Protein AF-A0A0Q5ZTZ6-F1 (afdb_monomer)

pLDDT: mean 79.62, std 10.55, range [40.75, 92.12]

Mean predicted aligned error: 10.25 Å

Foldseek 3Di:
DDPPPDDDDPVPPPDPDDDDPDDPVNVLVVVVVCLQAVCVVVVVCVVVVDDDQDADPVRHGDDPVVVRVVVNVVSVVCVVPPPPDPPVVSVD

Structure (mmCIF, N/CA/C/O backbone):
data_AF-A0A0Q5ZTZ6-F1
#
_entry.id   AF-A0A0Q5ZTZ6-F1
#
loop_
_atom_site.group_PDB
_atom_site.id
_atom_site.type_symbol
_atom_site.label_atom_id
_atom_site.label_alt_id
_atom_site.label_comp_id
_atom_site.label_asym_id
_atom_site.label_entity_id
_atom_site.label_seq_id
_atom_site.pdbx_PDB_ins_code
_atom_site.Cartn_x
_atom_site.Cartn_y
_atom_site.Cartn_z
_atom_site.occupancy
_atom_site.B_iso_or_equiv
_atom_site.auth_seq_id
_atom_site.auth_comp_id
_atom_site.auth_asym_id
_atom_site.auth_atom_id
_atom_site.pdbx_PDB_model_num
ATOM 1 N N . MET A 1 1 ? 34.659 16.375 -26.986 1.00 40.75 1 MET A N 1
ATOM 2 C CA . MET A 1 1 ? 33.298 16.955 -26.980 1.00 40.75 1 MET A CA 1
ATOM 3 C C . MET A 1 1 ? 32.397 15.972 -26.247 1.00 40.75 1 MET A C 1
ATOM 5 O O . MET A 1 1 ? 32.312 14.837 -26.691 1.00 40.75 1 MET A O 1
ATOM 9 N N . ASN A 1 2 ? 31.838 16.354 -25.092 1.00 48.53 2 ASN A N 1
ATOM 10 C CA . ASN A 1 2 ? 30.963 15.490 -24.285 1.00 48.53 2 ASN A CA 1
ATOM 11 C C . ASN A 1 2 ? 29.617 15.305 -24.996 1.00 48.53 2 ASN A C 1
ATOM 13 O O . ASN A 1 2 ? 28.903 16.279 -25.214 1.00 48.53 2 ASN A O 1
ATOM 17 N N . THR A 1 3 ? 29.275 14.068 -25.348 1.00 56.44 3 THR A N 1
ATOM 18 C CA . THR A 1 3 ? 28.022 13.690 -26.028 1.00 56.44 3 THR A CA 1
ATOM 19 C C . THR A 1 3 ? 26.908 13.268 -25.062 1.00 56.44 3 THR A C 1
ATOM 21 O O . THR A 1 3 ? 25.905 12.704 -25.488 1.00 56.44 3 THR A O 1
ATOM 24 N N . ASP A 1 4 ? 27.047 13.539 -23.762 1.00 59.91 4 ASP A N 1
ATOM 25 C CA . ASP A 1 4 ? 26.152 12.988 -22.730 1.00 59.91 4 ASP A CA 1
ATOM 26 C C . ASP A 1 4 ? 24.817 13.732 -22.552 1.00 59.91 4 ASP A C 1
ATOM 28 O O . ASP A 1 4 ? 23.984 13.342 -21.734 1.00 59.91 4 ASP A O 1
ATOM 32 N N . THR A 1 5 ? 24.550 14.767 -23.348 1.00 65.50 5 THR A N 1
ATOM 33 C CA . THR A 1 5 ? 23.290 15.530 -23.332 1.00 65.50 5 THR A CA 1
ATOM 34 C C . THR A 1 5 ? 22.355 15.163 -24.489 1.00 65.50 5 THR A C 1
ATOM 36 O O . THR A 1 5 ? 21.715 16.021 -25.092 1.00 65.50 5 THR A O 1
ATOM 39 N N . ALA A 1 6 ? 22.225 13.873 -24.809 1.00 69.69 6 ALA A N 1
ATOM 40 C CA . ALA A 1 6 ? 21.180 13.412 -25.722 1.00 69.69 6 ALA A CA 1
ATOM 41 C C . ALA A 1 6 ? 19.804 13.422 -25.024 1.00 69.69 6 ALA A C 1
ATOM 43 O O . ALA A 1 6 ? 19.606 12.763 -23.999 1.00 69.69 6 ALA A O 1
ATOM 44 N N . PHE A 1 7 ? 18.835 14.154 -25.585 1.00 72.81 7 PHE A N 1
ATOM 45 C CA . PHE A 1 7 ? 17.446 14.160 -25.117 1.00 72.81 7 PHE A CA 1
ATOM 46 C C . PHE A 1 7 ? 16.848 12.746 -25.194 1.00 72.81 7 PHE A C 1
ATOM 48 O O . PHE A 1 7 ? 16.757 12.157 -26.271 1.00 72.81 7 PHE A O 1
ATOM 55 N N . LYS A 1 8 ? 16.417 12.198 -24.052 1.00 68.88 8 LYS A N 1
ATOM 56 C CA . LYS A 1 8 ? 15.700 10.917 -23.986 1.00 68.88 8 LYS A CA 1
ATOM 57 C C . LYS A 1 8 ? 14.196 11.169 -24.052 1.00 68.88 8 LYS A C 1
ATOM 59 O O . LYS A 1 8 ? 13.639 11.872 -23.213 1.00 68.88 8 LYS A O 1
ATOM 64 N N . SER A 1 9 ? 13.548 10.587 -25.058 1.00 65.94 9 SER A N 1
ATOM 65 C CA . SER A 1 9 ? 12.113 10.724 -25.310 1.00 65.94 9 SER A CA 1
ATOM 66 C C . SER A 1 9 ? 11.267 10.202 -24.143 1.00 65.94 9 SER A C 1
ATOM 68 O O . SER A 1 9 ? 11.499 9.112 -23.623 1.00 65.94 9 SER A O 1
ATOM 70 N N . PHE A 1 10 ? 10.198 10.925 -23.791 1.00 61.31 10 PHE A N 1
ATOM 71 C CA . PHE A 1 10 ? 9.208 10.492 -22.791 1.00 61.31 10 PHE A CA 1
ATOM 72 C C . PHE A 1 10 ? 8.455 9.206 -23.173 1.00 61.31 10 PHE A C 1
ATOM 74 O O . PHE A 1 10 ? 7.753 8.637 -22.332 1.00 61.31 10 PHE A O 1
ATOM 81 N N . LYS A 1 11 ? 8.572 8.760 -24.432 1.00 62.38 11 LYS A N 1
ATOM 82 C CA . LYS A 1 11 ? 7.978 7.511 -24.927 1.00 62.38 11 LYS A CA 1
ATOM 83 C C . LYS A 1 11 ? 8.732 6.270 -24.431 1.00 62.38 11 LYS A C 1
ATOM 85 O O . LYS A 1 11 ? 8.113 5.221 -24.290 1.00 62.38 11 LYS A O 1
ATOM 90 N N . ASP A 1 12 ? 9.999 6.412 -24.036 1.00 58.94 12 ASP A N 1
ATOM 91 C CA . ASP A 1 12 ? 10.856 5.319 -23.555 1.00 58.94 12 ASP A CA 1
ATOM 92 C C . ASP A 1 12 ? 10.820 5.169 -22.026 1.00 58.94 12 ASP A C 1
ATOM 94 O O . ASP A 1 12 ? 11.841 4.963 -21.363 1.00 58.94 12 ASP A O 1
ATOM 98 N N . LYS A 1 13 ? 9.633 5.281 -21.415 1.00 62.06 13 LYS A N 1
ATOM 99 C CA . LYS A 1 13 ? 9.483 4.980 -19.984 1.00 62.06 13 LYS A CA 1
ATOM 100 C C . LYS A 1 13 ? 9.657 3.475 -19.774 1.00 62.06 13 LYS A C 1
ATOM 102 O O . LYS A 1 13 ? 8.688 2.722 -19.865 1.00 62.06 13 LYS A O 1
ATOM 107 N N . LYS A 1 14 ? 10.880 3.042 -19.444 1.00 65.69 14 LYS A N 1
ATOM 108 C CA . LYS A 1 14 ? 11.146 1.719 -18.860 1.00 65.69 14 LYS A CA 1
ATOM 109 C C . LYS A 1 14 ? 10.343 1.611 -17.564 1.00 65.69 14 LYS A C 1
ATOM 111 O O . LYS A 1 14 ? 10.718 2.172 -16.538 1.00 65.69 14 LYS A O 1
ATOM 116 N N . ARG A 1 15 ? 9.182 0.964 -17.630 1.00 63.12 15 ARG A N 1
ATOM 117 C CA . ARG A 1 15 ? 8.372 0.685 -16.444 1.00 63.12 15 ARG A CA 1
ATOM 118 C C . ARG A 1 15 ? 9.054 -0.429 -15.666 1.00 63.12 15 ARG A C 1
ATOM 120 O O . ARG A 1 15 ? 9.488 -1.406 -16.265 1.00 63.12 15 ARG A O 1
ATOM 127 N N . PHE A 1 16 ? 9.128 -0.280 -14.347 1.00 64.88 16 PHE A N 1
ATOM 128 C CA . PHE A 1 16 ? 9.680 -1.325 -13.486 1.00 64.88 16 PHE A CA 1
ATOM 129 C C . PHE A 1 16 ? 8.830 -2.605 -13.544 1.00 64.88 16 PHE A C 1
ATOM 131 O O . PHE A 1 16 ? 9.362 -3.704 -13.620 1.00 64.88 16 PHE A O 1
ATOM 138 N N . A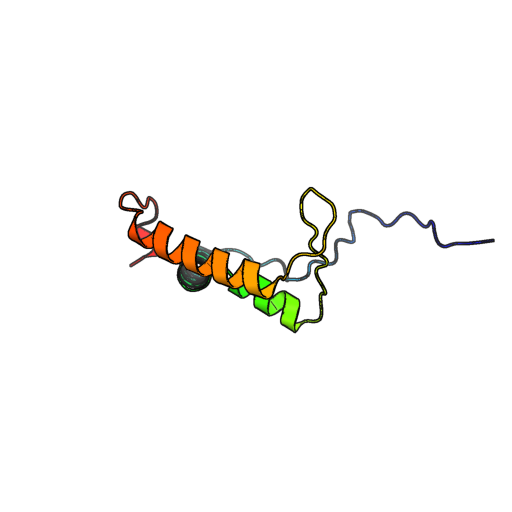SN A 1 17 ? 7.505 -2.444 -13.603 1.00 65.50 17 ASN A N 1
ATOM 139 C CA . ASN A 1 17 ? 6.557 -3.536 -13.797 1.00 65.50 17 ASN A CA 1
ATOM 140 C C . ASN A 1 17 ? 5.875 -3.429 -15.164 1.00 65.50 17 ASN A C 1
ATOM 142 O O . ASN A 1 17 ? 5.613 -2.326 -15.657 1.00 65.50 17 ASN A O 1
ATOM 146 N N . ALA A 1 18 ? 5.528 -4.580 -15.744 1.00 75.50 18 ALA A N 1
ATOM 147 C CA . ALA A 1 18 ? 4.675 -4.640 -16.922 1.00 75.50 18 ALA A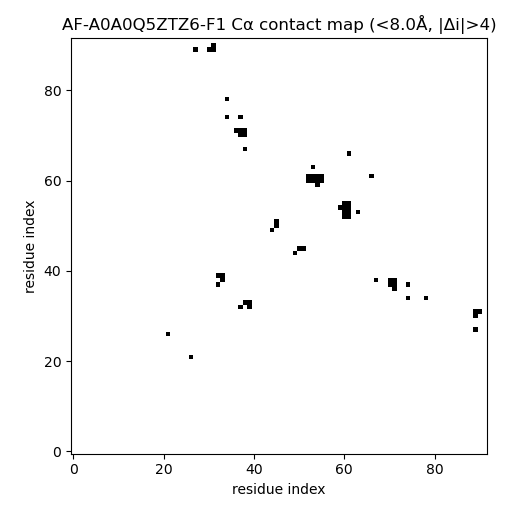 CA 1
ATOM 148 C C . ALA A 1 18 ? 3.320 -3.965 -16.650 1.00 75.50 18 ALA A C 1
ATOM 150 O O . ALA A 1 18 ? 2.810 -3.969 -15.528 1.00 75.50 18 ALA A O 1
ATOM 151 N N . LEU A 1 19 ? 2.727 -3.389 -17.696 1.00 75.38 19 LEU A N 1
ATOM 152 C CA . LEU A 1 19 ? 1.334 -2.960 -17.658 1.00 75.38 19 LEU A CA 1
ATOM 153 C C . LEU A 1 19 ? 0.453 -4.181 -17.411 1.00 75.38 19 LEU A C 1
ATOM 155 O O . LEU A 1 19 ? 0.407 -5.092 -18.233 1.00 75.38 19 LEU A O 1
ATOM 159 N N . ILE A 1 20 ? -0.242 -4.194 -16.280 1.00 75.81 20 ILE A N 1
ATOM 160 C CA . ILE A 1 20 ? -1.174 -5.264 -15.949 1.00 75.81 20 ILE A CA 1
ATOM 161 C C . ILE A 1 20 ? -2.569 -4.775 -16.320 1.00 75.81 20 ILE A C 1
ATOM 163 O O . ILE A 1 20 ? -3.004 -3.731 -15.834 1.00 75.81 20 ILE A O 1
ATOM 167 N N . VAL A 1 21 ? -3.276 -5.527 -17.166 1.00 83.50 21 VAL A N 1
ATOM 168 C CA . VAL A 1 21 ? -4.713 -5.310 -17.367 1.00 83.50 21 VAL A CA 1
ATOM 169 C C . VAL A 1 21 ? -5.409 -5.648 -16.052 1.00 83.50 21 VAL A C 1
ATOM 171 O O . VAL A 1 21 ? -5.386 -6.803 -15.600 1.00 83.50 21 VAL A O 1
ATOM 174 N N . LEU A 1 22 ? -5.955 -4.612 -15.419 1.00 83.81 22 LEU A N 1
ATOM 175 C CA . LEU A 1 22 ? -6.588 -4.683 -14.113 1.00 83.81 22 LEU A CA 1
ATOM 176 C C . LEU A 1 22 ? -8.034 -5.153 -14.287 1.00 83.81 22 LEU A C 1
ATOM 178 O O . LEU A 1 22 ? -8.846 -4.468 -14.899 1.00 83.81 22 LEU A O 1
ATOM 182 N N . ASP A 1 23 ? -8.341 -6.324 -13.746 1.00 90.19 23 ASP A N 1
ATOM 183 C CA . ASP A 1 23 ? -9.714 -6.786 -13.558 1.00 90.19 23 ASP A CA 1
ATOM 184 C C . ASP A 1 23 ? -10.077 -6.712 -12.069 1.00 90.19 23 ASP A C 1
ATOM 186 O O . ASP A 1 23 ? -9.213 -6.516 -11.2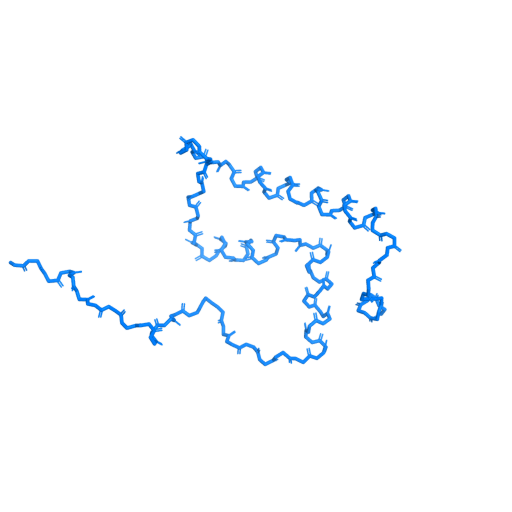05 1.00 90.19 23 ASP A O 1
ATOM 190 N N . HIS A 1 24 ? -11.363 -6.880 -11.759 1.00 89.44 24 HIS A N 1
ATOM 191 C CA . HIS A 1 24 ? -11.862 -6.796 -10.387 1.00 89.44 24 HIS A CA 1
ATOM 192 C C . HIS A 1 24 ? -11.145 -7.772 -9.434 1.00 89.44 24 HIS A C 1
ATOM 194 O O . HIS A 1 24 ? -10.793 -7.413 -8.311 1.00 89.44 24 HIS A O 1
ATOM 200 N N . LYS A 1 25 ? -10.849 -8.996 -9.891 1.00 90.12 25 LYS A N 1
ATOM 201 C CA . LYS A 1 25 ? -10.193 -10.029 -9.075 1.00 90.12 25 LYS A CA 1
ATOM 202 C C . LYS A 1 25 ? -8.749 -9.650 -8.739 1.00 90.12 25 LYS A C 1
ATOM 204 O O . LYS A 1 25 ? -8.324 -9.787 -7.590 1.00 90.12 25 LYS A O 1
ATOM 209 N N . LYS A 1 26 ? -7.993 -9.156 -9.721 1.00 90.56 26 LYS A N 1
ATOM 210 C CA . LYS A 1 26 ? -6.621 -8.666 -9.531 1.00 90.56 26 LYS A CA 1
ATOM 211 C C . LYS A 1 26 ? -6.592 -7.443 -8.628 1.00 90.56 26 LYS A C 1
ATOM 213 O O . LYS A 1 26 ? -5.722 -7.367 -7.763 1.00 90.56 26 LYS A O 1
ATOM 218 N N . PHE A 1 27 ? -7.543 -6.525 -8.796 1.00 90.12 27 PHE A N 1
ATOM 219 C CA . PHE A 1 27 ? -7.650 -5.349 -7.942 1.00 90.12 27 PHE A CA 1
ATOM 220 C C . PHE A 1 27 ? -7.931 -5.732 -6.489 1.00 90.12 27 PHE A C 1
ATOM 222 O O . PHE A 1 27 ? -7.184 -5.328 -5.602 1.00 90.12 27 PHE A O 1
ATOM 229 N N . LYS A 1 28 ? -8.921 -6.598 -6.250 1.00 92.12 28 LYS A N 1
ATOM 230 C CA . LYS A 1 28 ? -9.240 -7.117 -4.915 1.00 92.12 28 LYS A CA 1
ATOM 231 C C . LYS A 1 28 ? -8.034 -7.768 -4.244 1.00 92.12 28 LYS A C 1
ATOM 233 O O . LYS A 1 28 ? -7.729 -7.481 -3.090 1.00 92.12 28 LYS A O 1
ATOM 238 N N . LYS A 1 29 ? -7.288 -8.593 -4.984 1.00 89.94 29 LYS A N 1
ATOM 239 C CA . LYS A 1 29 ? -6.049 -9.192 -4.476 1.00 89.94 29 LYS A CA 1
ATOM 240 C C . LYS A 1 29 ? -5.010 -8.131 -4.110 1.00 89.94 29 LYS A C 1
ATOM 242 O O . LYS A 1 29 ? -4.419 -8.221 -3.040 1.00 89.94 29 LYS A O 1
ATOM 247 N N . ALA A 1 30 ? -4.784 -7.143 -4.975 1.00 88.00 30 ALA A N 1
ATOM 248 C CA . ALA A 1 30 ? -3.838 -6.061 -4.708 1.00 88.00 30 ALA A CA 1
ATOM 249 C C . ALA A 1 30 ? -4.252 -5.222 -3.486 1.00 88.00 30 ALA A C 1
ATOM 251 O O . ALA A 1 30 ? -3.396 -4.846 -2.689 1.00 88.00 30 ALA A O 1
ATOM 252 N N . TYR A 1 31 ? -5.554 -4.986 -3.311 1.00 89.81 31 TYR A N 1
ATOM 253 C CA . TYR A 1 31 ? -6.119 -4.289 -2.160 1.00 89.81 31 TYR A CA 1
ATOM 254 C C . TYR A 1 31 ? -5.858 -5.043 -0.851 1.00 89.81 31 TYR A C 1
ATOM 256 O O . TYR A 1 31 ? -5.323 -4.468 0.095 1.00 89.81 31 TYR A O 1
ATOM 264 N N . LEU A 1 32 ? -6.171 -6.341 -0.808 1.00 90.00 32 LEU A N 1
ATOM 265 C CA . LEU A 1 32 ? -5.928 -7.182 0.368 1.00 90.00 32 LEU A CA 1
ATOM 266 C C . LEU A 1 32 ? -4.432 -7.317 0.674 1.00 90.00 32 LEU A C 1
ATOM 268 O O . LEU A 1 32 ? -4.026 -7.172 1.825 1.00 90.00 32 LEU A O 1
ATOM 272 N N . ASP A 1 33 ? -3.613 -7.522 -0.362 1.00 88.88 33 ASP A N 1
ATOM 273 C CA . ASP A 1 33 ? -2.154 -7.575 -0.252 1.00 88.88 33 ASP A CA 1
ATOM 274 C C . ASP A 1 33 ? -1.595 -6.276 0.356 1.00 88.88 33 ASP A C 1
ATOM 276 O O . ASP A 1 33 ? -0.744 -6.332 1.239 1.00 88.88 33 ASP A O 1
ATOM 280 N N . TYR A 1 34 ? -2.088 -5.113 -0.082 1.00 88.25 34 TYR A N 1
ATOM 281 C CA . TYR A 1 34 ? -1.679 -3.810 0.448 1.00 88.25 34 TYR A CA 1
ATOM 282 C C . TYR A 1 34 ? -2.175 -3.570 1.877 1.00 88.25 34 TYR A C 1
ATOM 284 O O . TYR A 1 34 ? -1.453 -3.018 2.707 1.00 88.25 34 TYR A O 1
ATOM 292 N N . ARG A 1 35 ? -3.409 -3.991 2.180 1.00 87.19 35 ARG A N 1
ATOM 293 C CA . ARG A 1 35 ? -3.993 -3.857 3.518 1.00 87.19 35 ARG A CA 1
ATOM 294 C C . ARG A 1 35 ? -3.244 -4.705 4.549 1.00 87.19 35 ARG A C 1
ATOM 296 O O . ARG A 1 35 ? -3.130 -4.272 5.694 1.00 87.19 35 ARG A O 1
ATOM 303 N N . ALA A 1 36 ? -2.747 -5.873 4.141 1.00 87.12 36 ALA A N 1
ATOM 304 C CA . ALA A 1 36 ? -1.905 -6.742 4.957 1.00 87.12 36 ALA A CA 1
ATOM 305 C C . ALA A 1 36 ? -0.456 -6.234 5.047 1.00 87.12 36 ALA A C 1
ATOM 307 O O . ALA A 1 36 ? 0.131 -6.257 6.125 1.00 87.12 36 ALA A O 1
ATOM 308 N N . ASP A 1 37 ? 0.107 -5.761 3.931 1.00 86.19 37 ASP A N 1
ATOM 309 C CA . ASP A 1 37 ? 1.484 -5.280 3.843 1.00 86.19 37 ASP A CA 1
ATOM 310 C C . ASP A 1 37 ? 1.595 -4.006 2.977 1.00 86.19 37 ASP A C 1
ATOM 312 O O . ASP A 1 37 ? 1.740 -4.085 1.748 1.00 86.19 37 ASP A O 1
ATOM 316 N N . PRO A 1 38 ? 1.632 -2.812 3.596 1.00 84.50 38 PRO A N 1
ATOM 317 C CA . PRO A 1 38 ? 1.740 -1.553 2.861 1.00 84.50 38 PRO A CA 1
ATOM 318 C C . PRO A 1 38 ? 3.110 -1.354 2.195 1.00 84.50 38 PRO A C 1
ATOM 320 O O . PRO A 1 38 ? 3.263 -0.458 1.361 1.00 84.50 38 PRO A O 1
ATOM 323 N N . ASN A 1 39 ? 4.115 -2.160 2.557 1.00 85.94 39 ASN A N 1
ATOM 324 C CA . ASN A 1 39 ? 5.489 -2.057 2.071 1.00 85.94 39 ASN A CA 1
ATOM 325 C C . ASN A 1 39 ? 5.838 -3.129 1.029 1.00 85.94 39 ASN A C 1
ATOM 327 O O . ASN A 1 39 ? 6.972 -3.138 0.549 1.00 85.94 39 ASN A O 1
ATOM 331 N N . LYS A 1 40 ? 4.898 -4.002 0.639 1.00 85.19 40 LYS A N 1
ATOM 332 C CA . LYS A 1 40 ? 5.137 -5.133 -0.276 1.00 85.19 40 LYS A CA 1
ATOM 333 C C . LYS A 1 40 ? 5.849 -4.720 -1.565 1.00 85.19 40 LYS A C 1
ATOM 335 O O . LYS A 1 40 ? 6.885 -5.282 -1.915 1.00 85.19 40 LYS A O 1
ATOM 340 N N . GLY A 1 41 ? 5.323 -3.698 -2.243 1.00 80.50 41 GLY A N 1
ATOM 341 C CA . GLY A 1 41 ? 5.909 -3.180 -3.483 1.00 80.50 41 GLY A CA 1
ATOM 342 C C . GLY A 1 41 ? 7.278 -2.537 -3.261 1.00 80.50 41 GLY A C 1
ATOM 343 O O . GLY A 1 41 ? 8.215 -2.782 -4.017 1.00 80.50 41 GLY A O 1
ATOM 344 N N . THR A 1 42 ? 7.428 -1.774 -2.177 1.00 80.69 42 THR A N 1
ATOM 345 C CA . THR A 1 42 ? 8.703 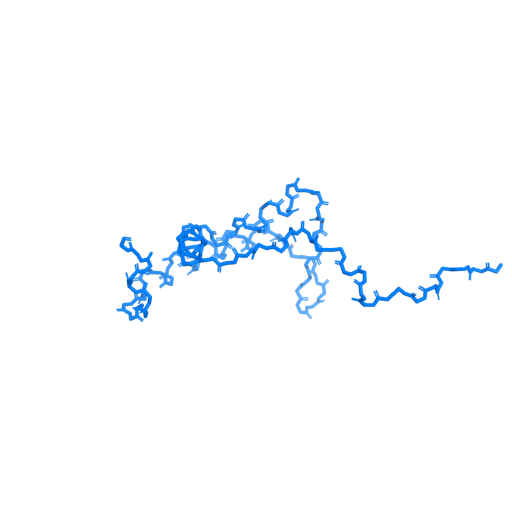-1.138 -1.830 1.00 80.69 42 THR A CA 1
ATOM 346 C C . THR A 1 42 ? 9.778 -2.180 -1.517 1.00 80.69 42 THR A C 1
ATOM 348 O O . THR A 1 42 ? 10.909 -2.042 -1.974 1.00 80.69 42 THR A O 1
ATOM 351 N N . ARG A 1 43 ? 9.434 -3.262 -0.806 1.00 83.06 43 ARG A N 1
ATOM 352 C CA . ARG A 1 43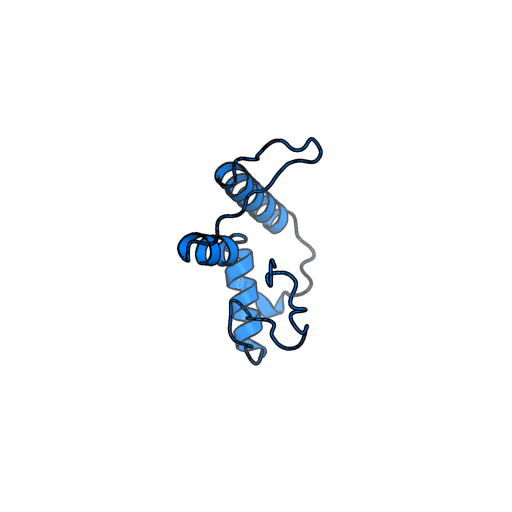 ? 10.339 -4.391 -0.545 1.00 83.06 43 ARG A CA 1
ATOM 353 C C . ARG A 1 43 ? 10.774 -5.089 -1.829 1.00 83.06 43 ARG A C 1
ATOM 355 O O . ARG A 1 43 ? 11.964 -5.328 -1.993 1.00 83.06 43 ARG A O 1
ATOM 362 N N . GLN A 1 44 ? 9.847 -5.366 -2.749 1.00 83.50 44 GLN A N 1
ATOM 363 C CA . GLN A 1 44 ? 10.175 -5.967 -4.050 1.00 83.50 44 GLN A CA 1
ATOM 364 C C . GLN A 1 44 ? 11.148 -5.099 -4.856 1.00 83.50 44 GLN A C 1
ATOM 366 O O . GLN A 1 44 ? 12.116 -5.601 -5.422 1.00 83.50 44 GLN A O 1
ATOM 371 N N . MET A 1 45 ? 10.928 -3.787 -4.860 1.00 78.19 45 MET A N 1
ATOM 372 C CA . MET A 1 45 ? 11.802 -2.839 -5.542 1.00 78.19 45 MET A CA 1
ATOM 373 C C . MET A 1 45 ? 13.194 -2.761 -4.890 1.00 78.19 45 MET A C 1
ATOM 375 O O . MET A 1 45 ? 14.197 -2.798 -5.599 1.00 78.19 45 MET A O 1
ATOM 379 N N . MET A 1 46 ? 13.292 -2.739 -3.556 1.00 78.88 46 MET A N 1
ATOM 380 C CA . MET A 1 46 ? 14.597 -2.794 -2.877 1.00 78.88 46 MET A CA 1
ATOM 381 C C . MET A 1 46 ? 15.325 -4.118 -3.142 1.00 78.88 46 MET A C 1
ATOM 383 O O . MET A 1 46 ? 16.525 -4.110 -3.398 1.00 78.88 46 MET A O 1
ATOM 387 N N . ALA A 1 47 ? 14.602 -5.242 -3.152 1.00 80.44 47 ALA A N 1
ATOM 388 C CA . ALA A 1 47 ? 15.164 -6.557 -3.464 1.00 80.44 47 ALA A CA 1
ATOM 389 C C . ALA A 1 47 ? 15.720 -6.644 -4.897 1.00 80.44 47 ALA A C 1
ATOM 391 O O . ALA A 1 47 ? 16.667 -7.383 -5.139 1.00 80.44 47 ALA A O 1
ATOM 392 N N . SER A 1 48 ? 15.187 -5.856 -5.837 1.00 79.62 48 SER A N 1
ATOM 393 C CA . SER A 1 48 ? 15.739 -5.735 -7.196 1.00 79.62 48 SER A CA 1
ATOM 394 C C . SER A 1 48 ? 16.986 -4.843 -7.312 1.00 79.62 48 SER A C 1
ATOM 396 O O . SER A 1 48 ? 17.484 -4.636 -8.416 1.00 79.62 48 SER A O 1
ATOM 398 N N . GLY A 1 49 ? 17.495 -4.299 -6.199 1.00 68.75 49 GLY A N 1
ATOM 399 C CA . GLY A 1 49 ? 18.711 -3.479 -6.171 1.00 68.75 49 GLY A CA 1
ATOM 400 C C . GLY A 1 49 ? 18.497 -1.988 -6.452 1.00 68.75 49 GLY A C 1
ATOM 401 O O . GLY A 1 49 ? 19.469 -1.257 -6.638 1.00 68.75 49 GLY A O 1
ATOM 402 N N . VAL A 1 50 ? 17.251 -1.501 -6.469 1.00 70.12 50 VAL A N 1
ATOM 403 C CA . VAL A 1 50 ? 16.965 -0.065 -6.617 1.00 70.12 50 VAL A CA 1
ATOM 404 C C . VAL A 1 50 ? 17.216 0.637 -5.279 1.00 70.12 50 VAL A C 1
ATOM 406 O O . VAL A 1 50 ? 16.425 0.522 -4.342 1.00 70.12 50 VAL A O 1
ATOM 409 N N . ILE A 1 51 ? 18.325 1.374 -5.186 1.00 61.53 51 ILE A N 1
ATOM 410 C CA . ILE A 1 51 ? 18.711 2.116 -3.980 1.00 61.53 51 ILE A CA 1
ATOM 411 C C . ILE A 1 51 ? 17.965 3.455 -3.941 1.00 61.53 51 ILE A C 1
ATOM 413 O O . ILE A 1 51 ? 18.240 4.357 -4.731 1.00 61.53 51 ILE A O 1
ATOM 417 N N . TYR A 1 52 ? 17.044 3.604 -2.988 1.00 66.12 52 TYR A N 1
ATOM 418 C CA . TYR A 1 52 ? 16.417 4.888 -2.673 1.00 66.12 52 TYR A CA 1
ATOM 419 C C . TYR A 1 52 ? 17.293 5.671 -1.691 1.00 66.12 52 TYR A C 1
ATOM 421 O O . TYR A 1 52 ? 17.463 5.263 -0.544 1.00 66.12 52 TYR A O 1
ATOM 429 N N . ARG A 1 53 ? 17.817 6.826 -2.118 1.00 69.00 53 ARG A N 1
ATOM 430 C CA . ARG A 1 53 ? 18.304 7.857 -1.191 1.00 69.00 53 ARG A CA 1
ATOM 431 C C . ARG A 1 53 ? 17.135 8.776 -0.870 1.00 69.00 53 ARG A C 1
ATOM 433 O O . ARG A 1 53 ? 16.805 9.652 -1.662 1.00 69.00 53 ARG A O 1
ATOM 440 N N . VAL A 1 54 ? 16.479 8.527 0.259 1.00 76.06 54 VAL A N 1
ATOM 441 C CA . VAL A 1 54 ? 15.444 9.423 0.780 1.00 76.06 54 VAL A CA 1
ATOM 442 C C . VAL A 1 54 ? 16.107 10.393 1.740 1.00 76.06 54 VAL A C 1
ATOM 444 O O . VAL A 1 54 ? 16.789 9.972 2.675 1.00 76.06 54 VAL A O 1
ATOM 447 N N . THR A 1 55 ? 15.909 11.680 1.491 1.00 81.44 55 THR A N 1
ATOM 448 C CA . THR A 1 55 ? 16.318 12.754 2.390 1.00 81.44 55 THR A CA 1
ATOM 449 C C . THR A 1 55 ? 15.093 13.372 3.045 1.00 81.44 55 THR A C 1
ATOM 451 O O . THR A 1 55 ? 14.016 13.418 2.445 1.00 81.44 55 THR A O 1
ATOM 454 N N . ASP A 1 56 ? 15.245 13.837 4.278 1.00 80.06 56 ASP A N 1
ATOM 455 C CA . ASP A 1 56 ? 14.231 14.655 4.935 1.00 80.06 56 ASP A CA 1
ATOM 456 C C . ASP A 1 56 ? 14.173 16.073 4.329 1.00 80.06 56 ASP A C 1
ATOM 458 O O . ASP A 1 56 ? 14.923 16.416 3.411 1.00 80.06 56 ASP A O 1
ATOM 462 N N . ALA A 1 57 ? 13.264 16.911 4.838 1.00 83.12 57 ALA A N 1
ATOM 463 C CA . ALA A 1 57 ? 13.113 18.299 4.393 1.00 83.12 57 ALA A CA 1
ATOM 464 C C . ALA A 1 57 ? 14.367 19.166 4.634 1.00 83.12 57 ALA A C 1
ATOM 466 O O . ALA A 1 57 ? 14.490 20.240 4.053 1.00 83.12 57 ALA A O 1
ATOM 467 N N . SER A 1 58 ? 15.291 18.702 5.477 1.00 85.44 58 SER A N 1
ATOM 468 C CA . SER A 1 58 ? 16.559 19.356 5.798 1.00 85.44 58 SER A CA 1
ATOM 469 C C . SER A 1 58 ? 17.735 18.800 4.983 1.00 85.44 58 SER A C 1
ATOM 471 O O . SER A 1 58 ? 18.851 19.292 5.122 1.00 85.44 58 SER A O 1
ATOM 473 N N . GLY A 1 59 ? 17.501 17.805 4.120 1.00 80.50 59 GLY A N 1
ATOM 474 C CA . GLY A 1 59 ? 18.523 17.179 3.282 1.00 80.50 59 GLY A CA 1
ATOM 475 C C . GLY A 1 59 ? 19.289 16.034 3.951 1.00 80.50 59 GLY A C 1
ATOM 476 O O . GLY A 1 59 ? 20.201 15.484 3.331 1.00 80.50 59 GLY A O 1
ATOM 477 N N . ASN A 1 60 ? 18.931 15.627 5.173 1.00 85.06 60 ASN A N 1
ATOM 478 C CA . ASN A 1 60 ? 19.609 14.526 5.855 1.00 85.06 60 ASN A CA 1
ATOM 479 C C . ASN A 1 60 ? 19.096 13.172 5.350 1.00 85.06 60 ASN A C 1
ATOM 481 O O . ASN A 1 60 ? 17.888 13.008 5.155 1.00 85.06 60 ASN A O 1
ATOM 485 N N . PRO A 1 61 ? 19.979 12.176 5.168 1.00 81.12 61 PRO A N 1
ATOM 486 C CA . PRO A 1 61 ? 19.572 10.834 4.782 1.00 81.12 61 PRO A CA 1
ATOM 487 C C . PRO A 1 61 ? 18.717 10.195 5.879 1.00 81.12 61 PRO A C 1
ATOM 489 O O . PRO A 1 61 ? 19.065 10.225 7.060 1.00 81.12 61 PRO A O 1
ATOM 492 N N . VAL A 1 62 ? 17.606 9.584 5.478 1.00 81.12 62 VAL A N 1
ATOM 493 C CA . VAL A 1 62 ? 16.670 8.936 6.401 1.00 81.12 62 VAL A CA 1
ATOM 494 C C . VAL A 1 62 ? 16.837 7.421 6.343 1.00 81.12 62 VAL A C 1
ATOM 496 O O . VAL A 1 62 ? 16.991 6.842 5.267 1.00 81.12 62 VAL A O 1
ATOM 499 N N . ASP A 1 63 ? 16.776 6.761 7.502 1.00 84.12 63 ASP A N 1
ATOM 500 C CA . ASP A 1 63 ? 16.777 5.300 7.569 1.00 84.12 63 ASP A CA 1
ATOM 501 C C . ASP A 1 63 ? 15.466 4.728 7.005 1.00 84.12 63 ASP A C 1
ATOM 503 O O . ASP A 1 63 ? 14.393 4.804 7.615 1.00 84.12 63 ASP A O 1
ATOM 507 N N . MET A 1 64 ? 15.574 4.112 5.829 1.00 80.62 64 MET A N 1
ATOM 508 C CA . MET A 1 64 ? 14.462 3.470 5.135 1.00 80.62 64 MET A CA 1
ATOM 509 C C . MET A 1 64 ? 13.831 2.332 5.940 1.00 80.62 64 MET A C 1
ATOM 511 O O . MET A 1 64 ? 12.614 2.147 5.868 1.00 80.62 64 MET A O 1
ATOM 515 N N . ASN A 1 65 ? 14.609 1.603 6.748 1.00 82.19 65 ASN A N 1
ATOM 516 C CA . ASN A 1 65 ? 14.071 0.524 7.577 1.00 82.19 65 ASN A CA 1
ATOM 517 C C . ASN A 1 65 ? 13.137 1.074 8.655 1.00 82.19 65 ASN A C 1
ATOM 519 O O . ASN A 1 65 ? 12.070 0.506 8.907 1.00 82.19 65 ASN A O 1
ATOM 523 N N . LYS A 1 66 ? 13.510 2.205 9.260 1.00 85.19 66 LYS A N 1
ATOM 524 C CA . LYS A 1 66 ? 12.670 2.909 10.229 1.00 85.19 66 LYS A CA 1
ATOM 525 C C . LYS A 1 66 ? 11.382 3.417 9.579 1.00 85.19 66 LYS A C 1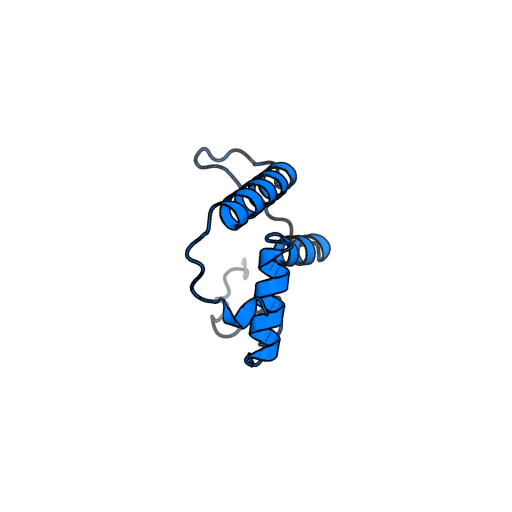
ATOM 527 O O . LYS A 1 66 ? 10.303 3.143 10.097 1.00 85.19 66 LYS A O 1
ATOM 532 N N . ILE A 1 67 ? 11.477 4.052 8.406 1.00 85.75 67 ILE A N 1
ATOM 533 C CA . ILE A 1 67 ? 10.302 4.527 7.653 1.00 85.75 67 ILE A CA 1
ATOM 534 C C . ILE A 1 67 ? 9.333 3.378 7.356 1.00 85.75 67 ILE A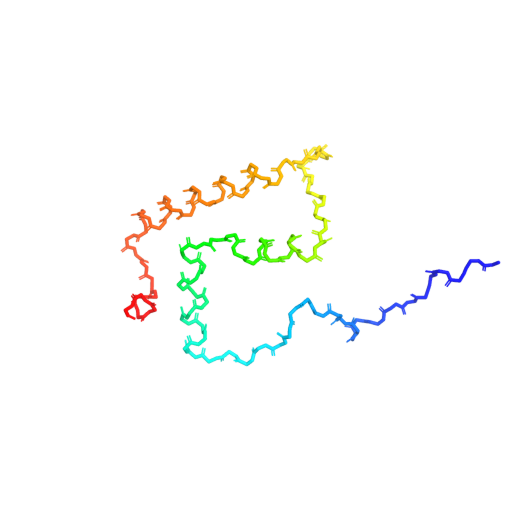 C 1
ATOM 536 O O . ILE A 1 67 ? 8.123 3.527 7.535 1.00 85.75 67 ILE A O 1
ATOM 540 N N . MET A 1 68 ? 9.846 2.228 6.911 1.00 85.06 68 MET A N 1
ATOM 541 C CA . MET A 1 68 ? 9.013 1.065 6.608 1.00 85.06 68 MET A CA 1
ATOM 542 C C . MET A 1 68 ? 8.258 0.562 7.835 1.00 85.06 68 MET A C 1
ATOM 544 O O . MET A 1 68 ? 7.043 0.373 7.759 1.00 85.06 68 MET A O 1
ATOM 548 N N . LYS A 1 69 ? 8.951 0.399 8.967 1.00 87.00 69 LYS A N 1
ATOM 549 C CA . LYS A 1 69 ? 8.332 -0.040 10.226 1.00 87.00 69 LYS A CA 1
ATOM 550 C C . LYS A 1 69 ? 7.271 0.945 10.714 1.00 87.00 69 LYS A C 1
ATOM 552 O O . LYS A 1 69 ? 6.173 0.534 11.086 1.00 87.00 69 LYS A O 1
ATOM 557 N N . ASP A 1 70 ? 7.565 2.242 10.662 1.00 88.94 70 ASP A N 1
ATOM 558 C CA . ASP A 1 70 ? 6.622 3.281 11.082 1.00 88.94 70 ASP A CA 1
ATOM 559 C C . ASP A 1 70 ? 5.379 3.305 10.188 1.00 88.94 70 ASP A C 1
ATOM 561 O O . ASP A 1 70 ? 4.256 3.456 10.675 1.00 88.94 70 ASP A O 1
ATOM 565 N N . ARG A 1 71 ? 5.558 3.113 8.877 1.00 86.81 71 ARG A N 1
ATOM 566 C CA . ARG A 1 71 ? 4.457 3.033 7.914 1.00 86.81 71 ARG A CA 1
ATOM 567 C C . ARG A 1 71 ? 3.578 1.808 8.151 1.00 86.81 71 ARG A C 1
ATOM 569 O O . ARG A 1 71 ? 2.358 1.932 8.114 1.00 86.81 71 ARG A O 1
ATOM 576 N N . GLU A 1 72 ? 4.182 0.659 8.434 1.00 87.75 72 GLU A N 1
ATOM 577 C CA . GLU A 1 72 ? 3.460 -0.570 8.772 1.00 87.75 72 GLU A CA 1
ATOM 578 C C . GLU A 1 72 ? 2.621 -0.386 10.042 1.00 87.75 72 GLU A C 1
ATOM 580 O O . GLU A 1 72 ? 1.410 -0.615 10.027 1.00 87.75 72 GLU A O 1
ATOM 585 N N . LYS A 1 73 ? 3.223 0.151 11.110 1.00 89.94 73 LYS A N 1
ATOM 586 C CA . LYS A 1 73 ? 2.522 0.428 12.371 1.00 89.94 73 LYS A CA 1
ATOM 587 C C . LYS A 1 73 ? 1.352 1.399 12.180 1.00 89.94 73 LYS A C 1
ATOM 589 O O . LYS A 1 73 ? 0.246 1.119 12.643 1.00 89.94 73 LYS A O 1
ATOM 594 N N . LYS A 1 74 ? 1.575 2.507 11.463 1.00 90.38 74 LYS A N 1
ATOM 595 C CA . LYS A 1 74 ? 0.532 3.502 11.157 1.00 90.38 74 LYS A CA 1
ATOM 5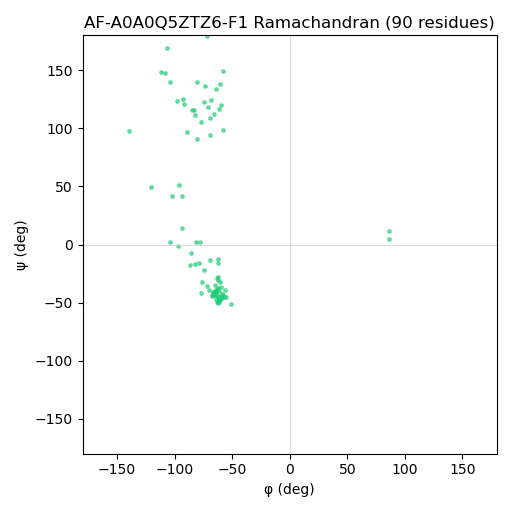96 C C . LYS A 1 74 ? -0.609 2.903 10.339 1.00 90.38 74 LYS A C 1
ATOM 598 O O . LYS A 1 74 ? -1.767 3.210 10.609 1.00 90.38 74 LYS A O 1
ATOM 603 N N . GLN A 1 75 ? -0.307 2.041 9.367 1.00 87.69 75 GLN A N 1
ATOM 604 C CA . GLN A 1 75 ? -1.338 1.400 8.553 1.00 87.69 75 GLN A CA 1
ATOM 605 C C . GLN A 1 75 ? -2.181 0.424 9.376 1.00 87.69 75 GLN A C 1
ATOM 607 O O . GLN A 1 75 ? -3.404 0.445 9.263 1.00 87.69 75 GLN A O 1
ATOM 612 N N . ILE A 1 76 ? -1.556 -0.396 10.226 1.00 87.06 76 ILE A N 1
ATOM 613 C CA . ILE A 1 76 ? -2.275 -1.319 11.117 1.00 87.06 76 ILE A CA 1
ATOM 614 C C . ILE A 1 76 ? -3.214 -0.537 12.040 1.00 87.06 76 ILE A C 1
ATOM 616 O O . ILE A 1 76 ? -4.375 -0.908 12.204 1.00 87.06 76 ILE A O 1
ATOM 620 N N . GLU A 1 77 ? -2.732 0.556 12.628 1.00 90.00 77 GLU A N 1
ATOM 621 C CA . GLU A 1 77 ? -3.543 1.406 13.499 1.00 90.00 77 GLU A CA 1
ATOM 622 C C . GLU A 1 77 ? -4.690 2.088 12.738 1.00 90.00 77 GLU A C 1
ATOM 624 O O . GLU A 1 77 ? -5.827 2.080 13.206 1.00 90.00 77 GLU A O 1
ATOM 629 N N . SER A 1 78 ? -4.420 2.610 11.539 1.00 88.19 78 SER A N 1
ATOM 630 C CA . SER A 1 78 ? -5.435 3.201 10.660 1.00 88.19 78 SER A CA 1
ATOM 631 C C . SER A 1 78 ? -6.513 2.184 10.276 1.00 88.19 78 SER A C 1
ATOM 633 O O . SER A 1 78 ? -7.702 2.453 10.421 1.00 88.19 78 SER A O 1
ATOM 635 N N . ASN A 1 79 ? -6.114 0.969 9.889 1.00 85.88 79 ASN A N 1
ATOM 636 C CA . ASN A 1 79 ? -7.035 -0.114 9.550 1.00 85.88 79 ASN A CA 1
ATOM 637 C C . ASN A 1 79 ? -7.949 -0.491 10.724 1.00 85.88 79 ASN A C 1
ATOM 639 O O . ASN A 1 79 ? -9.110 -0.806 10.487 1.00 85.88 79 ASN A O 1
ATOM 643 N N . LYS A 1 80 ? -7.435 -0.456 11.963 1.00 86.31 80 LYS A N 1
ATOM 644 C CA . LYS A 1 80 ? -8.213 -0.725 13.185 1.00 86.31 80 LYS A CA 1
ATOM 645 C C . LYS A 1 80 ? -9.187 0.401 13.531 1.00 86.31 80 LYS A C 1
ATOM 647 O O . LYS A 1 80 ? -10.257 0.123 14.052 1.00 86.31 80 LYS A O 1
ATOM 652 N N . LYS A 1 81 ? -8.809 1.658 13.280 1.00 89.56 81 LYS A N 1
ATOM 653 C CA . LYS A 1 81 ? -9.655 2.835 13.550 1.00 89.56 81 LYS A CA 1
ATOM 654 C C . LYS A 1 81 ? -10.681 3.101 12.446 1.00 89.56 81 LYS A C 1
ATOM 656 O O . LYS A 1 81 ? -11.620 3.863 12.660 1.00 89.56 81 LYS A O 1
ATOM 661 N N . ASN A 1 82 ? -10.495 2.519 11.263 1.00 85.94 82 ASN A N 1
ATOM 662 C CA . ASN A 1 82 ? -11.357 2.768 10.118 1.00 85.94 82 ASN A CA 1
ATOM 663 C C . ASN A 1 82 ? -12.650 1.940 10.184 1.00 85.94 82 ASN A C 1
ATOM 665 O O . ASN A 1 82 ? -12.717 0.830 9.656 1.00 85.94 82 ASN A O 1
ATOM 669 N N . ASN A 1 83 ? -13.676 2.530 10.798 1.00 82.19 83 ASN A N 1
ATOM 670 C CA . ASN A 1 83 ? -15.020 1.955 10.908 1.00 82.19 83 ASN A CA 1
ATOM 671 C C . ASN A 1 83 ? -15.926 2.258 9.698 1.00 82.19 83 ASN A C 1
ATOM 673 O O . ASN A 1 83 ? -17.011 1.696 9.608 1.00 82.19 83 ASN A O 1
ATOM 677 N N . ASN A 1 84 ? -15.484 3.111 8.766 1.00 85.25 84 ASN A N 1
ATOM 678 C CA . ASN A 1 84 ? -16.257 3.558 7.601 1.00 85.25 84 ASN A CA 1
ATOM 679 C C . ASN A 1 84 ? -15.541 3.184 6.296 1.00 85.25 84 ASN A C 1
ATOM 681 O O . ASN A 1 84 ? -15.321 4.023 5.422 1.00 85.25 84 ASN A O 1
ATOM 685 N N . LEU A 1 85 ? -15.124 1.923 6.179 1.00 84.19 85 LEU A N 1
ATOM 686 C CA . LEU A 1 85 ? -14.500 1.436 4.956 1.00 84.19 85 LEU A CA 1
ATOM 687 C C . LEU A 1 85 ? -15.544 1.380 3.833 1.00 84.19 85 LEU A C 1
ATOM 689 O O . LEU A 1 85 ? -16.577 0.734 3.990 1.00 84.19 85 LEU A O 1
ATOM 693 N N . LEU A 1 86 ? -15.272 2.047 2.712 1.00 83.94 86 LEU A N 1
ATOM 694 C CA . LEU A 1 86 ? -16.205 2.117 1.585 1.00 83.94 86 LEU A CA 1
ATOM 695 C C . LEU A 1 86 ? -16.207 0.810 0.778 1.00 83.94 86 LEU A C 1
ATOM 697 O O . LEU A 1 86 ? -17.240 0.392 0.266 1.00 83.94 86 LEU A O 1
ATOM 701 N N . GLU A 1 87 ? -15.061 0.131 0.718 1.00 83.50 87 GLU A N 1
ATOM 702 C CA . GLU A 1 87 ? -14.824 -1.044 -0.125 1.00 83.50 87 GLU A CA 1
ATOM 703 C C . GLU A 1 87 ? -15.037 -2.369 0.632 1.00 83.50 87 GLU A C 1
ATOM 705 O O . GLU A 1 87 ? -14.174 -3.252 0.674 1.00 83.50 87 GLU A O 1
ATOM 710 N N . VAL A 1 88 ? -16.188 -2.509 1.297 1.00 84.50 88 VAL A N 1
ATOM 711 C CA . VAL A 1 88 ? -16.526 -3.703 2.103 1.00 84.50 88 VAL A CA 1
ATOM 712 C C . VAL A 1 88 ? -16.594 -4.978 1.249 1.00 84.50 88 VAL A C 1
ATOM 714 O O . VAL A 1 88 ? -16.289 -6.076 1.717 1.00 84.50 88 VAL A O 1
ATOM 717 N N . ASP A 1 89 ? -16.974 -4.847 -0.017 1.00 87.00 89 ASP A N 1
ATOM 718 C CA . ASP A 1 89 ? -17.020 -5.914 -1.020 1.00 87.00 89 ASP A CA 1
ATOM 719 C C . ASP A 1 89 ? -15.635 -6.510 -1.337 1.00 87.00 89 ASP A C 1
ATOM 721 O O . ASP A 1 89 ? -15.511 -7.703 -1.651 1.00 87.00 89 ASP A O 1
ATOM 725 N N . LEU A 1 90 ? -14.574 -5.714 -1.189 1.00 86.81 90 LEU A N 1
ATOM 726 C CA . LEU A 1 90 ? -13.193 -6.155 -1.376 1.00 86.81 90 LEU A CA 1
ATOM 727 C C . LEU A 1 90 ? -12.639 -6.926 -0.172 1.00 86.81 90 LEU A C 1
ATOM 729 O O . LEU A 1 90 ? -11.633 -7.618 -0.328 1.00 86.81 90 LEU A O 1
ATOM 733 N N . LEU A 1 91 ? -13.287 -6.854 0.998 1.00 83.75 91 LEU A N 1
ATOM 734 C CA . LEU A 1 91 ? -12.876 -7.583 2.206 1.00 83.75 91 LEU A CA 1
ATOM 735 C C . LEU A 1 91 ? -13.434 -9.010 2.314 1.00 83.75 91 LEU A C 1
ATOM 737 O O . LEU A 1 91 ? -12.929 -9.780 3.128 1.00 83.75 91 LEU A O 1
ATOM 741 N N . LYS A 1 92 ? -14.482 -9.339 1.553 1.00 75.75 92 LYS A N 1
ATOM 742 C CA . LYS A 1 92 ? -15.208 -10.617 1.654 1.00 75.75 92 LYS A CA 1
ATOM 743 C C . LYS A 1 92 ? -14.641 -11.734 0.788 1.00 75.75 92 LYS A C 1
ATOM 745 O O . LYS A 1 92 ? -14.088 -11.427 -0.287 1.00 75.75 92 LYS A O 1
#

Radius of gyration: 18.49 Å; Cα contacts (8 Å, |Δi|>4): 32; chains: 1; bounding box: 50×30×40 Å

Secondary structure (DSSP, 8-state):
-----PPPPTT----SSPPP---HHHHHHHHHHHHH-TTHHHHHHHHTT-----B-TTSPBP-HHHH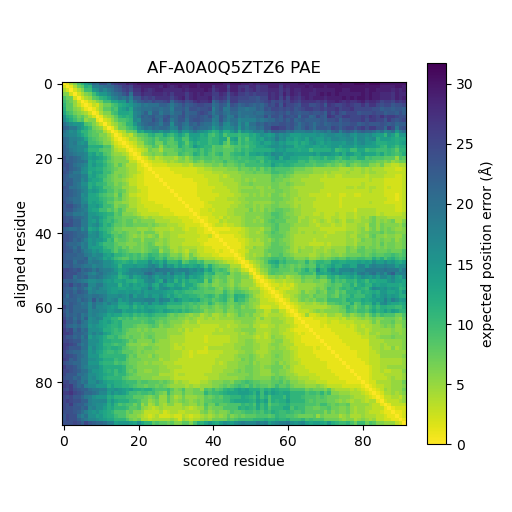HHHHHHHHHHHHHH----S-GGGT-

Solvent-accessible surface area (backbone atoms only — not comparable to full-atom values): 6065 Å² total; per-residue (Å²): 132,90,75,86,80,67,86,78,62,85,86,70,68,81,62,95,61,79,90,71,90,79,46,74,69,57,47,34,50,52,51,50,50,39,75,76,35,78,51,56,68,59,51,54,45,44,72,72,66,56,80,79,88,49,54,50,100,84,66,48,80,54,65,62,70,56,53,51,54,53,50,47,54,52,48,56,53,49,61,73,69,53,85,78,66,86,64,59,77,56,76,107

Nearest PDB structures (foldseek):
  7ezx-assembly1_AB  TM=2.522E-01  e=6.350E+00  Porphyridium purpureum

Sequence (92 aa):
MNTDTAFKSFKDKKRFNALIVLDHKKFKKAYLDYRADPNKGTRQMMASGVIYRVTDASGNPVDMNKIMKDREKKQIESNKKNNNLLEVDLLK